Protein AF-A0A1I3I8E9-F1 (afdb_monomer)

Structure (mmCIF, N/CA/C/O backbone):
data_AF-A0A1I3I8E9-F1
#
_entry.id   AF-A0A1I3I8E9-F1
#
loop_
_atom_site.group_PDB
_atom_site.id
_atom_site.type_symbol
_atom_site.label_atom_id
_atom_site.label_alt_id
_atom_site.label_comp_id
_atom_site.label_asym_id
_atom_site.label_entity_id
_atom_site.label_seq_id
_atom_site.pdbx_PDB_ins_code
_atom_site.Cartn_x
_atom_site.Cartn_y
_atom_site.Cartn_z
_atom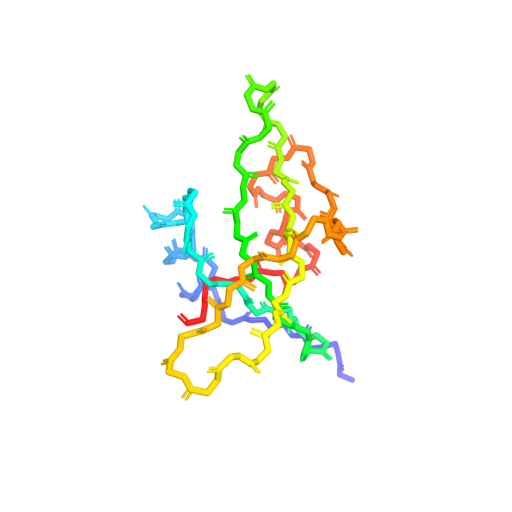_site.occupancy
_atom_site.B_iso_or_equiv
_atom_site.auth_seq_id
_atom_site.auth_comp_id
_atom_site.auth_asym_id
_atom_site.auth_atom_id
_atom_site.pdbx_PDB_model_num
ATOM 1 N N . MET A 1 1 ? -16.751 -13.098 7.453 1.00 55.09 1 MET A N 1
ATOM 2 C CA . MET A 1 1 ? -15.943 -12.056 8.114 1.00 55.09 1 MET A CA 1
ATOM 3 C C . MET A 1 1 ? -15.283 -11.268 7.016 1.00 55.09 1 MET A C 1
ATOM 5 O O . MET A 1 1 ? -14.533 -11.860 6.251 1.00 55.09 1 MET A O 1
ATOM 9 N N . GLU A 1 2 ? -15.614 -9.990 6.900 1.00 69.00 2 GLU A N 1
ATOM 10 C CA . GLU A 1 2 ? -14.812 -9.072 6.095 1.00 69.00 2 GLU A CA 1
ATOM 11 C C . GLU A 1 2 ? -13.455 -8.937 6.790 1.00 69.00 2 GLU A C 1
ATOM 13 O O . GLU A 1 2 ? -13.395 -8.739 8.006 1.00 69.00 2 GLU A O 1
ATOM 18 N N . ARG A 1 3 ? -12.365 -9.164 6.055 1.00 83.50 3 ARG A N 1
ATOM 19 C CA . ARG A 1 3 ? -11.022 -8.922 6.580 1.00 83.50 3 ARG A CA 1
ATOM 20 C C . ARG A 1 3 ? -10.781 -7.419 6.507 1.00 83.50 3 ARG A C 1
ATOM 22 O O . ARG A 1 3 ? -10.998 -6.818 5.463 1.00 83.50 3 ARG A O 1
ATOM 29 N N . THR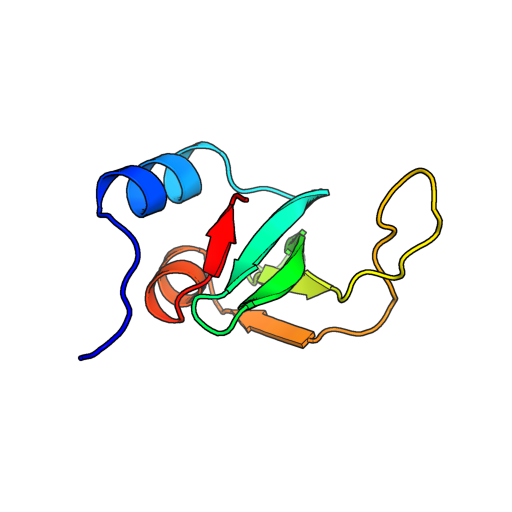 A 1 4 ? -10.351 -6.819 7.608 1.00 91.81 4 THR A N 1
ATOM 30 C CA . THR A 1 4 ? -9.933 -5.415 7.654 1.00 91.81 4 THR A CA 1
ATOM 31 C C . THR A 1 4 ? -8.684 -5.303 8.506 1.00 91.81 4 THR A C 1
ATOM 33 O O . THR A 1 4 ? -8.533 -6.017 9.498 1.00 91.81 4 THR A O 1
ATOM 36 N N . TRP A 1 5 ? -7.815 -4.372 8.133 1.00 95.19 5 TRP A N 1
ATOM 37 C CA . TRP A 1 5 ? -6.714 -3.931 8.977 1.00 95.19 5 TRP A CA 1
ATOM 38 C C . TRP A 1 5 ? -7.228 -3.162 10.195 1.00 95.19 5 TRP A C 1
ATOM 40 O O . TRP A 1 5 ? -8.344 -2.626 10.174 1.00 95.19 5 TRP A O 1
ATOM 50 N N . SER A 1 6 ? -6.412 -3.109 11.249 1.00 95.88 6 SER A N 1
ATOM 51 C CA . SER A 1 6 ? -6.687 -2.273 12.417 1.00 95.88 6 SER A CA 1
ATOM 52 C C . SER A 1 6 ? -6.620 -0.791 12.043 1.00 95.88 6 SER A C 1
ATOM 54 O O . SER A 1 6 ? -5.873 -0.394 11.150 1.00 95.88 6 SER A O 1
ATOM 56 N N . GLU A 1 7 ? -7.375 0.048 12.752 1.00 96.56 7 GLU A N 1
ATOM 57 C CA . GLU A 1 7 ? -7.320 1.502 12.546 1.00 96.56 7 GLU A CA 1
ATOM 58 C C . GLU A 1 7 ? -5.935 2.082 12.855 1.00 96.56 7 GLU A C 1
ATOM 60 O O . GLU A 1 7 ? -5.500 3.023 12.200 1.00 96.56 7 GLU A O 1
ATOM 65 N N . GLU A 1 8 ? -5.210 1.479 13.800 1.00 97.00 8 GLU A N 1
ATOM 66 C CA . GLU A 1 8 ? -3.822 1.835 14.099 1.00 97.00 8 GLU A CA 1
ATOM 67 C C . GLU A 1 8 ? -2.921 1.654 12.870 1.00 97.00 8 GLU A C 1
ATOM 69 O O . GLU A 1 8 ? -2.241 2.597 12.476 1.00 97.00 8 GLU A O 1
ATOM 74 N N . LEU A 1 9 ? -2.996 0.505 12.189 1.00 96.62 9 LEU A N 1
ATOM 75 C CA . LEU A 1 9 ? -2.176 0.236 11.006 1.00 96.62 9 LEU A CA 1
ATOM 76 C C . LEU A 1 9 ? -2.549 1.136 9.820 1.00 96.62 9 LEU A C 1
ATOM 78 O O . LEU A 1 9 ? -1.676 1.605 9.085 1.00 96.62 9 LEU A O 1
ATOM 82 N N . LYS A 1 10 ? -3.844 1.431 9.654 1.00 97.56 10 LYS A N 1
ATOM 83 C CA . LYS A 1 10 ? -4.309 2.408 8.658 1.00 97.56 10 LYS A CA 1
ATOM 84 C C . LYS A 1 10 ? -3.739 3.799 8.946 1.00 97.56 10 LYS A C 1
ATOM 86 O O . LYS A 1 10 ? -3.287 4.469 8.024 1.00 97.56 10 LYS A O 1
ATOM 91 N N . ASN A 1 11 ? -3.711 4.225 10.209 1.00 97.88 11 ASN A N 1
ATOM 92 C CA . ASN A 1 11 ? -3.144 5.517 10.599 1.00 97.88 11 ASN A CA 1
ATOM 93 C C . ASN A 1 11 ? -1.629 5.566 10.402 1.00 97.88 11 ASN A C 1
ATOM 95 O O . ASN A 1 11 ? -1.140 6.513 9.796 1.00 97.88 11 ASN A O 1
ATOM 99 N N . THR A 1 12 ? -0.897 4.525 10.800 1.00 97.50 12 THR A N 1
ATOM 100 C CA . THR A 1 12 ? 0.541 4.424 10.519 1.00 97.50 12 THR A CA 1
ATOM 101 C C . THR A 1 12 ? 0.816 4.503 9.020 1.00 97.50 12 THR A C 1
ATOM 103 O O . THR A 1 12 ? 1.684 5.258 8.595 1.00 97.50 12 THR A O 1
ATOM 106 N N . THR A 1 13 ? 0.022 3.809 8.200 1.00 97.56 13 THR A N 1
ATOM 107 C CA . THR A 1 13 ? 0.126 3.889 6.735 1.00 97.56 13 THR A CA 1
ATOM 108 C C . THR A 1 13 ? -0.048 5.326 6.238 1.00 97.56 13 THR A C 1
ATOM 110 O O . THR A 1 13 ? 0.739 5.770 5.408 1.00 97.56 13 THR A O 1
ATOM 113 N N . ARG A 1 14 ? -1.016 6.089 6.766 1.00 97.06 14 ARG A N 1
ATOM 114 C CA . ARG A 1 14 ? -1.197 7.509 6.403 1.00 97.06 14 ARG A CA 1
ATOM 115 C C . ARG A 1 14 ? 0.024 8.369 6.714 1.00 97.06 14 ARG A C 1
ATOM 117 O O . ARG A 1 14 ? 0.297 9.320 5.989 1.00 97.06 14 ARG A O 1
ATOM 124 N N . GLU A 1 15 ? 0.724 8.056 7.797 1.00 97.19 15 GLU A N 1
ATOM 125 C CA . GLU A 1 15 ? 1.874 8.828 8.263 1.00 97.19 15 GLU A CA 1
ATOM 126 C C . GLU A 1 15 ? 3.152 8.524 7.478 1.00 97.19 15 GLU A C 1
ATOM 128 O O . GLU A 1 15 ? 3.954 9.433 7.261 1.00 97.19 15 GLU A O 1
ATOM 133 N N . ILE A 1 16 ? 3.354 7.265 7.067 1.00 96.50 16 ILE A N 1
ATOM 134 C CA . ILE A 1 16 ? 4.660 6.807 6.564 1.00 96.50 16 ILE A CA 1
ATOM 135 C C . ILE A 1 16 ? 4.663 6.320 5.114 1.00 96.50 16 ILE A C 1
ATOM 137 O O . ILE A 1 16 ? 5.748 6.150 4.559 1.00 96.50 16 ILE A O 1
ATOM 141 N N . ALA A 1 17 ? 3.506 6.070 4.492 1.00 95.50 17 ALA A N 1
ATOM 142 C CA . ALA A 1 17 ? 3.467 5.553 3.126 1.00 95.50 17 ALA A CA 1
ATOM 143 C C . ALA A 1 17 ? 4.104 6.538 2.136 1.00 95.50 17 ALA A C 1
ATOM 145 O O . ALA A 1 17 ? 3.768 7.723 2.084 1.00 95.50 17 ALA A O 1
ATOM 146 N N . GLY A 1 18 ? 5.008 6.025 1.307 1.00 93.56 18 GLY A N 1
ATOM 147 C CA . GLY A 1 18 ? 5.709 6.803 0.298 1.00 93.56 18 GLY A CA 1
ATOM 148 C C . GLY A 1 18 ? 6.459 5.919 -0.689 1.00 93.56 18 GLY A C 1
ATOM 149 O O . GLY A 1 18 ? 6.522 4.702 -0.534 1.00 93.56 18 GLY A O 1
ATOM 150 N N . THR A 1 19 ? 7.022 6.538 -1.731 1.00 92.44 19 THR A N 1
ATOM 151 C CA . THR A 1 19 ? 7.752 5.816 -2.782 1.00 92.44 19 THR A CA 1
ATOM 152 C C . THR A 1 19 ? 8.852 4.93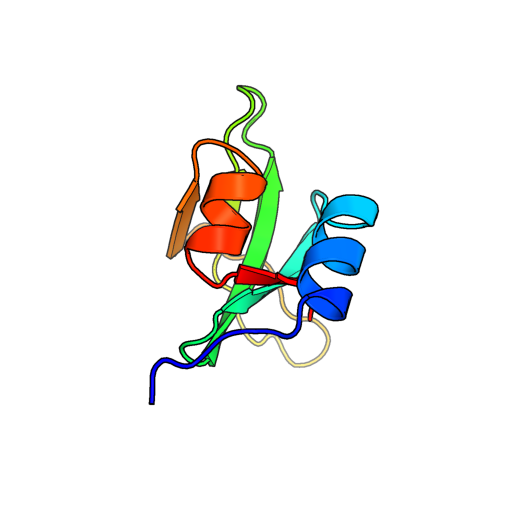7 -2.191 1.00 92.44 19 THR A C 1
ATOM 154 O O . THR A 1 19 ? 9.733 5.436 -1.494 1.00 92.44 19 THR A O 1
ATOM 157 N N . GLY A 1 20 ? 8.806 3.640 -2.502 1.00 91.06 20 GLY A N 1
ATOM 158 C CA . GLY A 1 20 ? 9.744 2.635 -1.999 1.00 91.06 20 GLY A CA 1
ATOM 159 C C . GLY A 1 20 ? 9.268 1.867 -0.761 1.00 91.06 20 GLY A C 1
ATOM 160 O O . GLY A 1 20 ? 9.903 0.877 -0.407 1.00 91.06 20 GLY A O 1
ATOM 161 N N . CYS A 1 21 ? 8.163 2.264 -0.120 1.00 94.88 21 CYS A N 1
ATOM 162 C CA . CYS A 1 21 ? 7.564 1.472 0.956 1.00 94.88 21 CYS A CA 1
ATOM 163 C C . CYS A 1 21 ? 7.044 0.134 0.421 1.00 94.88 21 CYS A C 1
ATOM 165 O O . CYS A 1 21 ? 6.378 0.095 -0.617 1.00 94.88 21 CYS A O 1
ATOM 167 N N . MET A 1 22 ? 7.301 -0.940 1.169 1.00 95.06 22 MET A N 1
ATOM 168 C CA . MET A 1 22 ? 6.611 -2.210 0.977 1.00 95.06 22 MET A CA 1
ATOM 169 C C . MET A 1 22 ? 5.171 -2.069 1.461 1.00 95.06 22 MET A C 1
ATOM 171 O O . MET A 1 22 ? 4.916 -1.507 2.526 1.00 95.06 22 MET A O 1
ATOM 175 N N . LEU A 1 23 ? 4.239 -2.571 0.665 1.00 96.38 23 LEU A N 1
ATOM 176 C CA . LEU A 1 23 ? 2.828 -2.626 0.991 1.00 96.38 23 LEU A CA 1
ATOM 177 C C . LEU A 1 23 ? 2.352 -4.071 0.992 1.00 96.38 23 LEU A C 1
ATOM 179 O O . LEU A 1 23 ? 2.751 -4.866 0.13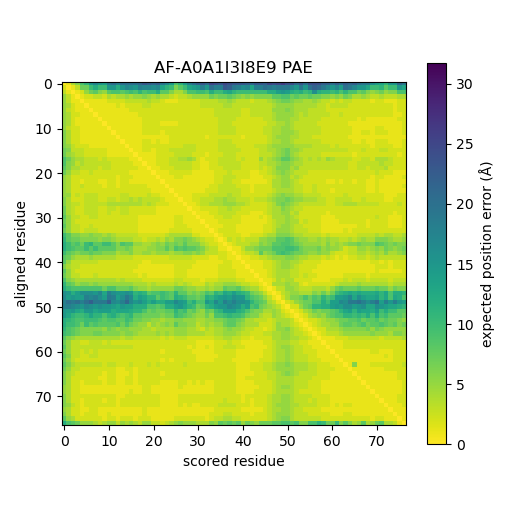8 1.00 96.38 23 LEU A O 1
ATOM 183 N N . GLN A 1 24 ? 1.415 -4.362 1.884 1.00 96.56 24 GLN A N 1
ATOM 184 C CA . GLN A 1 24 ? 0.663 -5.602 1.918 1.00 96.56 24 GLN A CA 1
ATOM 185 C C . GLN A 1 24 ? -0.828 -5.313 1.737 1.00 96.56 24 GLN A C 1
ATOM 187 O O . GLN A 1 24 ? -1.409 -4.417 2.352 1.00 96.56 24 GLN A O 1
ATOM 192 N N . SER A 1 25 ? -1.465 -6.092 0.870 1.00 96.75 25 SER A N 1
ATOM 193 C CA . SER A 1 25 ? -2.918 -6.103 0.718 1.00 96.75 25 SER A CA 1
ATOM 194 C C . SER A 1 25 ? -3.564 -7.057 1.715 1.00 96.75 25 SER A C 1
ATOM 196 O O . SER A 1 25 ? -2.992 -8.081 2.091 1.00 96.75 25 SER A O 1
ATOM 198 N N . ILE A 1 26 ? -4.819 -6.789 2.057 1.00 95.75 26 ILE A N 1
ATOM 199 C CA . ILE A 1 26 ? -5.638 -7.659 2.908 1.00 95.75 26 ILE A CA 1
ATOM 200 C C . ILE A 1 26 ? -5.840 -9.076 2.324 1.00 95.75 26 ILE A C 1
ATOM 202 O O . ILE A 1 26 ? -6.147 -10.026 3.051 1.00 95.75 26 ILE A O 1
ATOM 206 N N . ASP A 1 27 ? -5.631 -9.224 1.013 1.00 93.19 27 ASP A N 1
ATOM 207 C CA . ASP A 1 27 ? -5.705 -10.486 0.273 1.00 93.19 27 ASP A CA 1
ATOM 208 C C . ASP A 1 27 ? -4.360 -11.231 0.203 1.00 93.19 27 ASP A C 1
ATOM 210 O O . ASP A 1 27 ? -4.283 -12.312 -0.382 1.00 93.19 27 ASP A O 1
ATOM 214 N N . GLY A 1 28 ? -3.300 -10.687 0.811 1.00 91.62 28 GLY A N 1
ATOM 215 C CA . GLY A 1 28 ? -1.985 -11.326 0.912 1.00 91.62 28 GLY A CA 1
ATOM 216 C C . GLY A 1 28 ? -1.052 -11.092 -0.279 1.00 91.62 28 GLY A C 1
ATOM 217 O O . GLY A 1 28 ? -0.026 -11.757 -0.379 1.00 91.62 28 GLY A O 1
ATOM 218 N N . LYS A 1 29 ? -1.380 -10.166 -1.187 1.00 93.88 29 LYS A N 1
ATOM 219 C CA . LYS A 1 29 ? -0.424 -9.648 -2.185 1.00 93.88 29 LYS A CA 1
ATOM 220 C C . LYS A 1 29 ? 0.507 -8.620 -1.552 1.00 93.88 29 LYS A C 1
ATOM 222 O O . LYS A 1 29 ? 0.043 -7.849 -0.712 1.00 93.88 29 LYS A O 1
ATOM 227 N N . SER A 1 30 ? 1.739 -8.553 -2.042 1.00 94.62 30 SER A N 1
ATOM 228 C CA . SER A 1 30 ? 2.723 -7.537 -1.667 1.00 94.62 30 SER A CA 1
ATOM 229 C C . SER A 1 30 ? 3.189 -6.753 -2.889 1.00 94.62 30 SER A C 1
ATOM 231 O O . SER A 1 30 ? 3.163 -7.266 -4.010 1.00 94.62 30 SER A O 1
ATOM 233 N N . GLY A 1 31 ? 3.616 -5.515 -2.675 1.00 95.44 31 GLY A N 1
ATOM 234 C CA . GLY A 1 31 ? 4.145 -4.667 -3.734 1.00 95.44 31 GLY A CA 1
ATOM 235 C C . GLY A 1 31 ? 4.807 -3.408 -3.196 1.00 95.44 31 GLY A C 1
ATOM 236 O O . GLY A 1 31 ? 4.757 -3.131 -2.002 1.00 95.44 31 GLY A O 1
ATOM 237 N N . ILE A 1 32 ? 5.427 -2.637 -4.080 1.00 95.44 32 ILE A N 1
ATOM 238 C CA . ILE A 1 32 ? 6.105 -1.388 -3.734 1.00 95.44 32 ILE A CA 1
ATOM 239 C C . ILE A 1 32 ? 5.215 -0.204 -4.083 1.00 95.44 32 ILE A C 1
ATOM 241 O O . ILE A 1 32 ? 4.722 -0.101 -5.206 1.00 95.44 32 ILE A O 1
ATOM 245 N N . TYR A 1 33 ? 5.053 0.715 -3.135 1.00 96.38 33 TYR A N 1
ATOM 246 C CA . TYR A 1 33 ? 4.418 2.008 -3.368 1.00 96.38 33 TYR A CA 1
ATOM 247 C C . TYR A 1 33 ? 5.249 2.833 -4.359 1.00 96.38 33 TYR A C 1
ATOM 249 O O . TYR A 1 33 ? 6.441 3.073 -4.136 1.00 96.38 33 TYR A O 1
ATOM 257 N N . VAL A 1 34 ? 4.604 3.375 -5.392 1.00 95.44 34 VAL A N 1
ATOM 258 C CA . VAL A 1 34 ? 5.191 4.332 -6.337 1.00 95.44 34 VAL A CA 1
ATOM 259 C C . VAL A 1 34 ? 4.239 5.514 -6.539 1.00 95.44 34 VAL A C 1
ATOM 261 O O . VAL A 1 34 ? 3.081 5.347 -6.912 1.00 95.44 34 VAL A O 1
ATOM 264 N N . SER A 1 35 ? 4.725 6.738 -6.306 1.00 93.69 35 SER A N 1
ATOM 265 C CA . SER A 1 35 ? 3.981 7.955 -6.658 1.00 93.69 35 SER A CA 1
ATOM 266 C C . SER A 1 35 ? 4.103 8.240 -8.156 1.00 93.69 35 SER A C 1
ATOM 268 O O . SER A 1 35 ? 5.199 8.520 -8.640 1.00 93.69 35 SER A O 1
ATOM 270 N N . ALA A 1 36 ? 2.983 8.244 -8.881 1.00 87.94 36 ALA A N 1
ATOM 271 C CA . ALA A 1 36 ? 2.947 8.479 -10.330 1.00 87.94 36 ALA A CA 1
ATOM 272 C C . ALA A 1 36 ? 3.067 9.970 -10.728 1.00 87.94 36 ALA A C 1
ATOM 274 O O . ALA A 1 36 ? 2.857 10.343 -11.881 1.00 87.94 36 ALA A O 1
ATOM 275 N N . GLY A 1 37 ? 3.367 10.868 -9.780 1.00 83.75 37 GLY A N 1
ATOM 276 C CA . GLY A 1 37 ? 3.602 12.300 -10.026 1.00 83.75 37 GLY A CA 1
ATOM 277 C C . GLY A 1 37 ? 2.351 13.146 -10.320 1.00 83.75 37 GLY A C 1
ATOM 278 O O . GLY A 1 37 ? 2.395 14.366 -10.185 1.00 83.75 37 GLY A O 1
ATOM 279 N N . ASN A 1 38 ? 1.218 12.524 -10.650 1.00 88.44 38 ASN A N 1
ATOM 280 C CA . ASN A 1 38 ? -0.096 13.162 -10.827 1.00 88.44 38 ASN A CA 1
ATOM 281 C C . ASN A 1 38 ? -0.994 13.068 -9.572 1.00 88.44 38 ASN A C 1
ATOM 283 O O . ASN A 1 38 ? -2.183 13.372 -9.642 1.00 88.44 38 ASN A O 1
ATOM 287 N N . GLY A 1 39 ? -0.439 12.614 -8.444 1.00 85.19 39 GLY A N 1
ATOM 288 C CA . GLY A 1 39 ? -1.171 12.353 -7.199 1.00 85.19 39 GLY A CA 1
ATOM 289 C C . GLY A 1 39 ? -1.764 10.944 -7.086 1.00 85.19 39 GL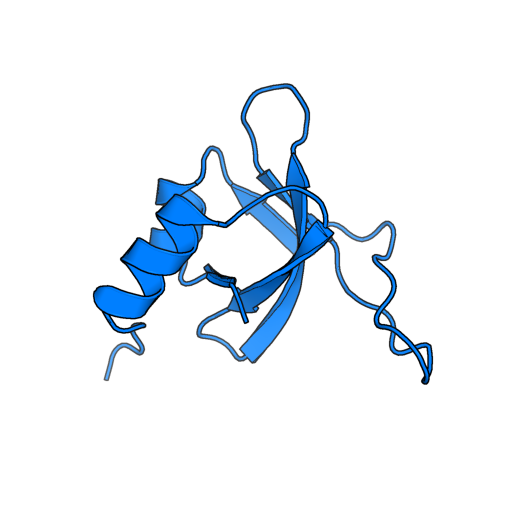Y A C 1
ATOM 290 O O . GLY A 1 39 ? -2.227 10.587 -6.006 1.00 85.19 39 GLY A O 1
ATOM 291 N N . SER A 1 40 ? -1.713 10.139 -8.153 1.00 95.00 40 SER A N 1
ATOM 292 C CA . SER A 1 40 ? -2.071 8.720 -8.095 1.00 95.00 40 SER A CA 1
ATOM 293 C C . SER A 1 40 ? -0.921 7.861 -7.568 1.00 95.00 40 SER A C 1
ATOM 295 O O . SER A 1 40 ? 0.253 8.251 -7.597 1.00 95.00 40 SER A O 1
ATOM 297 N N . ILE A 1 41 ? -1.295 6.696 -7.054 1.00 97.31 41 ILE A N 1
ATOM 298 C CA . ILE A 1 41 ? -0.405 5.716 -6.449 1.00 97.31 41 ILE A CA 1
ATOM 299 C C . ILE A 1 41 ? -0.470 4.459 -7.296 1.00 97.31 41 ILE A C 1
ATOM 301 O O . ILE A 1 41 ? -1.552 3.935 -7.562 1.00 97.31 41 ILE A O 1
ATOM 305 N N . GLU A 1 42 ? 0.689 3.959 -7.682 1.00 97.12 42 GLU A N 1
ATOM 306 C CA . GLU A 1 42 ? 0.845 2.651 -8.293 1.00 97.12 42 GLU A CA 1
ATOM 307 C C . GLU A 1 42 ? 1.481 1.708 -7.282 1.00 97.12 42 GLU A C 1
ATOM 309 O O . GLU A 1 42 ? 2.356 2.098 -6.507 1.00 97.12 42 GLU A O 1
ATOM 314 N N . ILE A 1 43 ? 1.042 0.456 -7.298 1.00 96.94 43 ILE A N 1
ATOM 315 C CA . ILE A 1 43 ? 1.696 -0.619 -6.569 1.00 96.94 43 ILE A CA 1
ATOM 316 C C . ILE A 1 43 ? 2.362 -1.510 -7.594 1.00 96.94 43 ILE A C 1
ATOM 318 O O . ILE A 1 43 ? 1.690 -2.135 -8.416 1.00 96.94 43 ILE A O 1
ATOM 322 N N . HIS A 1 44 ? 3.685 -1.535 -7.547 1.00 96.00 44 HIS A N 1
A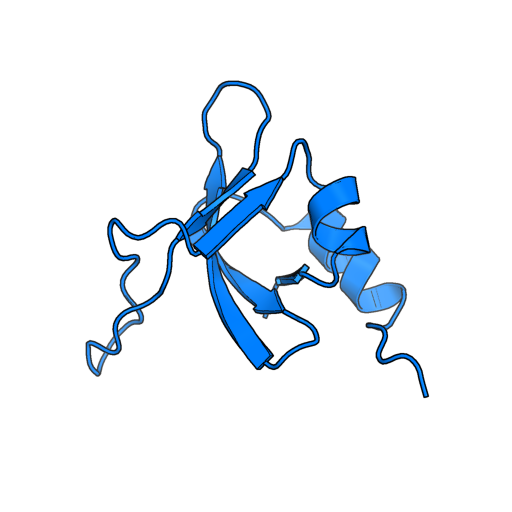TOM 323 C CA . HIS A 1 44 ? 4.504 -2.335 -8.445 1.00 96.00 44 HIS A CA 1
ATOM 324 C C . HIS A 1 44 ? 4.723 -3.705 -7.807 1.00 96.00 44 HIS A C 1
ATOM 326 O O . HIS A 1 44 ? 5.015 -3.794 -6.612 1.00 96.00 44 HIS A O 1
ATOM 332 N N . GLY A 1 45 ? 4.540 -4.778 -8.574 1.00 94.69 45 GLY A N 1
ATOM 333 C CA . GLY A 1 45 ? 4.781 -6.138 -8.099 1.00 94.69 45 GLY A CA 1
ATOM 334 C C . GLY A 1 45 ? 6.236 -6.314 -7.674 1.00 94.69 45 GLY A C 1
ATOM 335 O O . GLY A 1 45 ? 7.112 -5.608 -8.170 1.00 94.69 45 GLY A O 1
ATOM 336 N N . ILE A 1 46 ? 6.501 -7.245 -6.763 1.00 91.94 46 ILE A N 1
ATOM 337 C CA . ILE A 1 46 ? 7.861 -7.559 -6.313 1.00 91.94 46 ILE A CA 1
ATOM 338 C C . ILE A 1 46 ? 8.345 -8.875 -6.913 1.00 91.94 46 ILE A C 1
ATOM 340 O O . ILE A 1 46 ? 7.607 -9.859 -6.943 1.00 91.94 46 ILE A O 1
ATOM 344 N N . GLU A 1 47 ? 9.602 -8.903 -7.344 1.00 86.81 47 GLU A N 1
ATOM 345 C CA . GLU A 1 47 ? 10.312 -10.134 -7.683 1.00 86.81 47 GLU A CA 1
ATOM 346 C C . GLU A 1 47 ? 11.231 -10.531 -6.523 1.00 86.81 47 GLU A C 1
ATOM 348 O O . GLU A 1 47 ? 11.959 -9.702 -5.960 1.00 86.81 47 GLU A O 1
ATOM 353 N N . ASP A 1 48 ? 11.187 -11.812 -6.151 1.00 74.94 48 ASP A N 1
ATOM 354 C CA . ASP A 1 48 ? 12.037 -12.361 -5.100 1.00 74.94 48 ASP A CA 1
ATOM 355 C C . ASP A 1 48 ? 13.457 -12.585 -5.637 1.00 74.94 48 ASP A C 1
ATOM 357 O O . ASP A 1 48 ? 13.765 -13.604 -6.2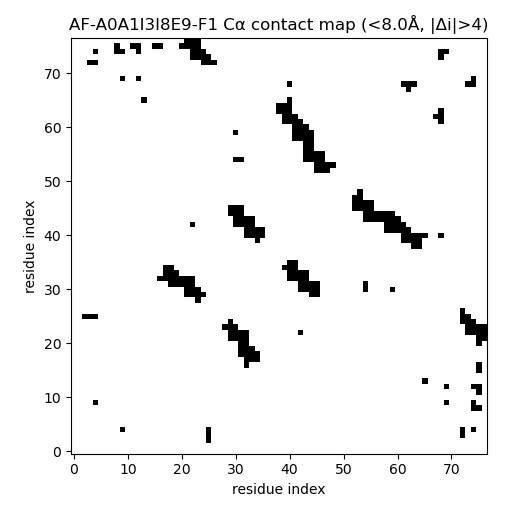56 1.00 74.94 48 ASP A O 1
ATOM 361 N N . SER A 1 49 ? 14.329 -11.599 -5.415 1.00 72.88 49 SER A N 1
ATOM 362 C CA . SER A 1 49 ? 15.747 -11.670 -5.791 1.00 72.88 49 SER A CA 1
ATOM 363 C C . SER A 1 49 ? 16.652 -12.222 -4.671 1.00 72.88 49 SER A C 1
ATOM 365 O O . SER A 1 49 ? 17.880 -12.129 -4.741 1.00 72.88 49 SER A O 1
ATOM 367 N N . GLY A 1 50 ? 16.070 -12.814 -3.620 1.00 72.81 50 GLY A N 1
ATOM 368 C CA . GLY A 1 50 ? 16.770 -13.511 -2.534 1.00 72.81 50 GLY A CA 1
ATOM 369 C C . GLY A 1 50 ? 17.386 -12.616 -1.450 1.00 72.81 50 GLY A C 1
ATOM 370 O O . GLY A 1 50 ? 17.322 -12.968 -0.276 1.00 72.81 50 GLY A O 1
ATOM 371 N N . TRP A 1 51 ? 17.971 -11.462 -1.797 1.00 71.38 51 TRP A N 1
ATOM 372 C CA . TRP A 1 51 ? 18.464 -10.480 -0.808 1.00 71.38 51 TRP A CA 1
ATOM 373 C C . TRP A 1 51 ? 17.406 -9.416 -0.521 1.00 71.38 51 TRP A C 1
ATOM 375 O O . TRP A 1 51 ? 17.149 -9.097 0.639 1.00 71.38 51 TRP A O 1
ATOM 385 N N . MET A 1 52 ? 16.813 -8.834 -1.565 1.00 72.69 52 MET A N 1
ATOM 386 C CA . MET A 1 52 ? 15.906 -7.695 -1.446 1.00 72.69 52 MET A CA 1
ATOM 387 C C . MET A 1 52 ? 14.760 -7.831 -2.455 1.00 72.69 52 MET A C 1
ATOM 389 O O . MET A 1 52 ? 15.031 -8.094 -3.628 1.00 72.69 52 MET A O 1
ATOM 393 N N . PRO A 1 53 ? 13.496 -7.646 -2.049 1.00 75.38 53 PRO A N 1
ATOM 394 C CA . PRO A 1 53 ? 12.397 -7.570 -3.002 1.00 75.38 53 PRO A CA 1
ATOM 395 C C . PRO A 1 53 ? 12.623 -6.366 -3.919 1.00 75.38 53 PRO A C 1
ATOM 397 O O . PRO A 1 53 ? 12.776 -5.237 -3.449 1.00 75.38 53 PRO A O 1
ATOM 400 N N . LEU A 1 54 ? 12.697 -6.620 -5.225 1.00 82.75 54 LEU A N 1
ATOM 401 C CA . LEU A 1 54 ? 12.856 -5.570 -6.226 1.00 82.75 54 LEU A CA 1
ATOM 402 C C . LEU A 1 54 ? 11.499 -5.279 -6.864 1.00 82.75 54 LEU A C 1
ATOM 404 O O . LEU A 1 54 ? 10.794 -6.229 -7.214 1.00 82.75 54 LEU A O 1
ATOM 408 N N . PRO A 1 55 ? 11.121 -4.000 -7.031 1.00 84.19 55 PRO A N 1
ATOM 409 C CA . PRO A 1 55 ? 9.953 -3.663 -7.823 1.00 84.19 55 PRO A CA 1
ATOM 410 C C . PRO A 1 55 ? 10.170 -4.119 -9.267 1.00 84.19 55 PRO A C 1
ATOM 412 O O . PRO A 1 55 ? 11.231 -3.909 -9.858 1.00 84.19 55 PRO A O 1
ATOM 415 N N . THR A 1 56 ? 9.144 -4.739 -9.820 1.00 88.69 56 THR A N 1
ATOM 416 C CA . THR A 1 56 ? 9.021 -5.073 -11.237 1.00 88.69 56 THR A CA 1
ATOM 417 C C . THR A 1 56 ? 8.358 -3.917 -11.980 1.00 88.69 56 THR A C 1
ATOM 419 O O . THR A 1 56 ? 7.743 -3.051 -11.365 1.00 88.69 56 THR A O 1
ATOM 422 N N . GLU A 1 57 ? 8.427 -3.916 -13.311 1.00 88.12 57 GLU A N 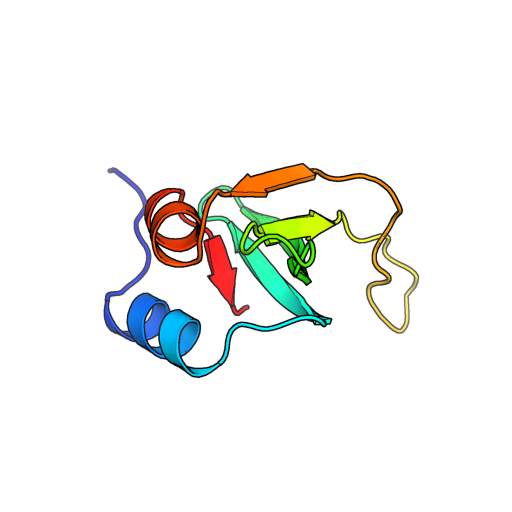1
ATOM 423 C CA . GLU A 1 57 ? 7.658 -2.966 -14.130 1.00 88.12 57 GLU A CA 1
ATOM 424 C C . GLU A 1 57 ? 6.142 -3.273 -14.140 1.00 88.12 57 GLU A C 1
ATOM 426 O O . GLU A 1 57 ? 5.358 -2.520 -14.718 1.00 88.12 57 GLU A O 1
ATOM 431 N N . GLU A 1 58 ? 5.706 -4.382 -13.527 1.00 94.31 58 GLU A N 1
ATOM 432 C CA . GLU A 1 58 ? 4.296 -4.759 -13.459 1.00 94.31 58 GLU A CA 1
ATOM 433 C C . GLU A 1 58 ? 3.557 -3.929 -12.403 1.00 94.31 58 GLU A C 1
ATOM 435 O O . GLU A 1 58 ? 3.779 -4.065 -11.199 1.00 94.31 58 GLU A O 1
ATOM 440 N N . VAL A 1 59 ? 2.600 -3.119 -12.852 1.00 95.88 59 VAL A N 1
ATOM 441 C CA . VAL A 1 59 ? 1.645 -2.443 -11.969 1.00 95.88 59 VAL A CA 1
ATOM 442 C C . VAL A 1 59 ? 0.524 -3.417 -11.607 1.00 95.88 59 VAL A C 1
ATOM 444 O O . VAL A 1 59 ? -0.310 -3.761 -12.444 1.00 95.88 59 VAL A O 1
ATOM 447 N N . ILE A 1 60 ? 0.481 -3.843 -10.346 1.00 96.44 60 ILE A N 1
ATOM 448 C CA . ILE A 1 60 ? -0.497 -4.821 -9.843 1.00 96.44 60 ILE A CA 1
ATOM 449 C C . ILE A 1 60 ? -1.730 -4.170 -9.204 1.00 96.44 60 ILE A C 1
ATOM 451 O O . ILE A 1 60 ? -2.748 -4.839 -9.002 1.00 96.44 60 ILE A O 1
ATOM 455 N N . ALA A 1 61 ? -1.650 -2.877 -8.879 1.00 97.12 61 ALA A N 1
ATOM 456 C CA . ALA A 1 61 ? -2.781 -2.062 -8.446 1.00 97.12 61 ALA A CA 1
ATOM 457 C C . ALA A 1 61 ? -2.517 -0.568 -8.694 1.00 97.12 61 ALA A C 1
ATOM 459 O O . ALA A 1 61 ? -1.372 -0.116 -8.691 1.00 97.12 61 ALA A O 1
ATOM 460 N N . THR A 1 62 ? -3.589 0.207 -8.859 1.00 97.62 62 THR A N 1
ATOM 461 C CA . THR A 1 62 ? -3.524 1.665 -9.019 1.00 97.62 62 THR A CA 1
ATOM 462 C C . THR A 1 62 ? -4.642 2.319 -8.225 1.00 97.62 62 THR A C 1
ATOM 464 O O . THR A 1 62 ? -5.789 1.871 -8.273 1.00 97.62 62 THR A O 1
ATOM 467 N N . PHE A 1 63 ? -4.319 3.407 -7.533 1.00 97.75 63 PHE A N 1
ATOM 468 C CA . PHE A 1 63 ? -5.245 4.162 -6.699 1.00 97.75 63 PHE A CA 1
ATOM 469 C C . PHE A 1 63 ? -5.156 5.650 -7.000 1.00 97.75 63 PHE A C 1
ATOM 471 O O . PHE A 1 63 ? -4.091 6.188 -7.291 1.00 97.75 63 PHE A O 1
ATOM 478 N N . SER A 1 64 ? -6.288 6.341 -6.908 1.00 96.62 64 SER A N 1
ATOM 479 C CA . SER A 1 64 ? -6.356 7.784 -7.148 1.00 96.62 64 SER A CA 1
ATOM 480 C C . SER A 1 64 ? -5.667 8.609 -6.060 1.00 96.62 64 SER A C 1
ATOM 482 O O . SER A 1 64 ? -5.314 9.755 -6.321 1.00 96.62 64 SER A O 1
ATOM 484 N N . ASN A 1 65 ? -5.518 8.055 -4.853 1.00 95.88 65 ASN A N 1
ATOM 485 C CA . ASN A 1 65 ? -4.865 8.663 -3.697 1.00 95.88 65 ASN A CA 1
ATOM 486 C C . ASN A 1 65 ? -4.674 7.626 -2.570 1.00 95.88 65 ASN A C 1
ATOM 488 O O . ASN A 1 65 ? -5.078 6.467 -2.693 1.00 95.88 65 ASN A O 1
ATOM 492 N N . LEU A 1 66 ? -4.074 8.075 -1.463 1.00 96.00 66 LEU A N 1
ATOM 493 C CA . LEU A 1 66 ? -3.732 7.253 -0.301 1.00 96.00 66 LEU A CA 1
ATOM 494 C C . LEU A 1 66 ? -4.952 6.667 0.421 1.00 96.00 66 LEU A C 1
ATOM 496 O O . LEU A 1 66 ? -4.912 5.515 0.841 1.00 96.00 66 LEU A O 1
ATOM 500 N N . GLU A 1 67 ? -6.048 7.417 0.531 1.00 96.62 67 GLU A N 1
ATOM 501 C CA . GLU A 1 67 ? -7.260 6.917 1.191 1.00 96.62 67 GLU A CA 1
ATOM 502 C C . GLU A 1 67 ? -7.899 5.788 0.382 1.00 96.62 67 GLU A C 1
ATOM 504 O O . GLU A 1 67 ? -8.205 4.739 0.940 1.00 96.62 67 GLU A O 1
ATOM 509 N N . ALA A 1 68 ? -7.993 5.939 -0.942 1.00 97.50 68 ALA A N 1
ATOM 510 C CA . ALA A 1 68 ? -8.507 4.886 -1.818 1.00 97.50 68 ALA A CA 1
ATOM 511 C C . ALA A 1 68 ? -7.663 3.598 -1.741 1.00 97.50 68 ALA A C 1
ATOM 513 O O . ALA A 1 68 ? -8.204 2.496 -1.808 1.00 97.50 68 ALA A O 1
ATOM 514 N N . MET A 1 69 ? -6.343 3.730 -1.576 1.00 97.12 69 MET A N 1
ATOM 515 C CA . MET A 1 69 ? -5.432 2.600 -1.367 1.00 97.12 69 MET A CA 1
ATOM 516 C C . MET A 1 69 ? -5.726 1.872 -0.042 1.00 97.12 69 MET A C 1
ATOM 518 O O . MET A 1 69 ? -5.867 0.647 -0.027 1.00 97.12 69 MET A O 1
ATOM 522 N N . ILE A 1 70 ? -5.871 2.619 1.057 1.00 97.12 70 ILE A N 1
ATOM 523 C CA . ILE A 1 70 ? -6.166 2.067 2.390 1.00 97.12 70 ILE A CA 1
ATOM 524 C C . ILE A 1 70 ? -7.557 1.423 2.432 1.00 97.12 70 ILE A C 1
ATOM 526 O O . ILE A 1 70 ? -7.715 0.330 2.979 1.00 97.12 70 ILE A O 1
ATOM 530 N N . GLU A 1 71 ? -8.564 2.065 1.837 1.00 96.12 71 GLU A N 1
ATOM 531 C CA . GLU A 1 71 ? -9.931 1.538 1.726 1.00 96.12 71 GLU A CA 1
ATOM 532 C C . GLU A 1 71 ? -9.984 0.244 0.908 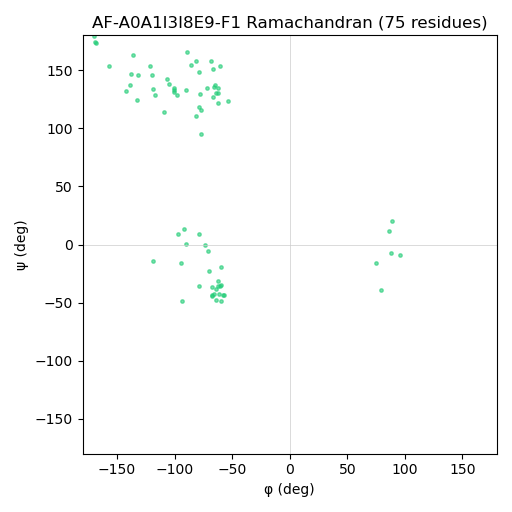1.00 96.12 71 GLU A C 1
ATOM 534 O O . GLU A 1 71 ? -10.722 -0.677 1.258 1.00 96.12 71 GLU A O 1
ATOM 539 N N . ALA A 1 72 ? -9.152 0.132 -0.131 1.00 96.12 72 ALA A N 1
ATOM 540 C CA . ALA A 1 72 ? -8.974 -1.098 -0.901 1.00 96.12 72 ALA A CA 1
ATOM 541 C C . ALA A 1 72 ? -8.176 -2.185 -0.153 1.00 96.12 72 ALA A C 1
ATOM 543 O O . ALA A 1 72 ? -7.964 -3.273 -0.689 1.00 96.12 72 ALA A O 1
ATOM 544 N N . GLY A 1 73 ? -7.736 -1.910 1.077 1.00 96.75 73 GLY A N 1
ATOM 545 C CA . GLY A 1 73 ? -7.089 -2.878 1.953 1.00 96.75 73 GLY A CA 1
ATOM 546 C C . GLY A 1 73 ? -5.574 -2.966 1.800 1.00 96.75 73 GLY A C 1
ATOM 547 O O . GLY A 1 73 ? -5.009 -3.978 2.209 1.00 96.75 73 GLY A O 1
ATOM 548 N N . TRP A 1 74 ? -4.914 -1.954 1.238 1.00 97.81 74 TRP A N 1
ATOM 549 C CA . TRP A 1 74 ? -3.452 -1.885 1.161 1.00 97.81 74 TRP A CA 1
ATOM 550 C C . TRP A 1 74 ? -2.876 -1.013 2.277 1.00 97.81 74 TRP A C 1
ATOM 552 O O . TRP A 1 74 ? -3.294 0.127 2.473 1.00 97.81 74 TRP A O 1
ATOM 562 N N . VAL A 1 75 ? -1.899 -1.552 2.999 1.00 97.94 75 VAL A N 1
ATOM 563 C CA . VAL A 1 75 ? -1.205 -0.898 4.119 1.00 97.94 75 VAL A CA 1
ATOM 564 C C . VAL A 1 75 ? 0.293 -1.135 4.012 1.00 97.94 75 VAL A C 1
ATOM 566 O O . VAL A 1 75 ? 0.717 -2.014 3.266 1.00 97.94 75 VAL A O 1
ATOM 569 N N . VAL A 1 76 ? 1.093 -0.349 4.727 1.00 96.38 76 VAL A N 1
ATOM 570 C CA . VAL A 1 76 ? 2.532 -0.625 4.857 1.00 96.38 76 VAL A CA 1
ATOM 571 C C . VAL A 1 76 ? 2.737 -1.929 5.638 1.00 96.38 76 VAL A C 1
ATOM 573 O O . VAL A 1 76 ? 2.040 -2.148 6.630 1.00 96.38 76 VAL A O 1
ATOM 576 N N . ASP A 1 77 ? 3.649 -2.774 5.144 1.00 87.69 77 ASP A N 1
ATOM 577 C CA . ASP A 1 77 ? 4.088 -4.041 5.766 1.00 87.69 77 ASP A CA 1
ATOM 578 C C . ASP A 1 77 ? 5.188 -3.811 6.819 1.00 87.69 77 ASP A C 1
ATOM 580 O O . ASP A 1 77 ? 6.097 -2.986 6.549 1.00 87.69 77 ASP A O 1
#

Sequence (77 aa):
MERTWSEELKNTTREIAGTGCMLQSIDGKSGIYVSAGNGSIEIHGIEDSGWMPLPTEEVIATFSNLEAMIEAGWVVD

pLDDT: mean 91.81, std 8.4, range [55.09, 97.94]

Foldseek 3Di:
DDQADDPVQLVVQVVDPDFQFWKAFSVGAIFGWDDPVQQKIFGFHFDCPPPDTDGDPDGPDIGNHSVRCNVRRMGGD

Organism: NCBI:txid163

Mean predicted aligned error: 3.82 Å

Secondary structure (DSSP, 8-state):
------HHHHHHHHHH--TT-EEEETTS-EEEEEE-SSS-EEEEEEEE-SSSEEEEEEEEEEESSHHHHHHTTEEE-

Radius of gyration: 11.96 Å; Cα contacts (8 Å, |Δi|>4): 139; chains: 1; bounding box: 34×27×28 Å

Solvent-accessible surface area (backbone atoms only — not comparable to full-atom values): 4512 Å² total; per-residue (Å²): 130,87,85,74,81,55,70,67,54,54,50,51,28,72,76,66,67,44,73,71,35,52,29,33,34,78,86,73,52,60,26,28,35,37,69,70,84,80,61,29,36,35,27,20,30,56,44,89,67,86,83,54,78,38,70,44,95,48,72,75,46,76,29,76,32,71,65,57,34,44,75,73,35,40,34,63,107

Nearest PDB structures (foldseek):
  6zj3-assembly1_Lh  TM=4.135E-01  e=1.222E+00  Euglena gracilis
  4ggz-assembly4_D  TM=4.780E-01  e=1.222E+00  Bradyrhizobium diazoefficiens USDA 110
  6hds-assembly2_D  TM=4.653E-01  e=4.699E+00  Afifella pfennigii
  6hdt-assembly2_B  TM=3.897E-01  e=3.877E+00  Afifella pfennigii
  1rgq-assembly1_B  TM=3.918E-01  e=8.371E+00  Hepacivirus hominis